Protein AF-A0A5J4KZ07-F1 (afdb_monomer)

Organism: NCBI:txid2607529

Solvent-accessible surface area (backbone atoms only — not comparable to full-atom values): 6024 Å² total; per-residue (Å²): 133,85,76,78,89,78,86,87,60,100,78,74,44,72,71,56,52,58,59,46,48,63,57,51,53,62,72,69,49,79,93,40,93,93,61,71,63,72,50,71,52,76,44,84,42,74,40,72,42,68,75,58,86,64,47,77,64,49,98,97,42,77,62,45,70,72,88,57,66,42,81,78,52,73,44,78,44,40,41,35,28,29,87,91,84,45,84,48,70,77,95

Mean predicted aligned error: 9.89 Å

Radius of gyration: 21.46 Å; Cα contacts (8 Å, |Δi|>4): 101; chains: 1; bounding box: 46×33×50 Å

Foldseek 3Di:
DDDQDDDDDPDDDPVNVVVVVVVSVVVPDDDDPVDFDKDKDKDKDWDKDQPDDWDPDDDVRHTDGDPDIDTPDIDMKIFMFGPPPGGDDID

Nearest PDB structures (foldseek):
  3ejv-assembly1_A  TM=3.615E-01  e=2.347E+00  Novosphingobium aromaticivorans DSM 12444

Secondary structure (DSSP, 8-state):
-PPP-----TT--HHHHHHHHHHHHHHHSPP-TTS---EEEEEEEEEEEESSPPBPPBTTB--B--S-EEEEEEEEEEEEEETTTEE----

Sequence (91 aa):
MAKEPVLYSPEANADFVYHMEDVLEVYQRPYDPKRPKICMDEGSKQVLAHTREPIPMEAGEPERIDYEYERKGVCSVFVAMEPETGPVRCV

pLDDT: mean 81.97, std 15.13, range [31.09, 94.19]

Structure (mmCIF, N/CA/C/O backbone):
data_AF-A0A5J4KZ07-F1
#
_entry.id   AF-A0A5J4KZ07-F1
#
loop_
_atom_site.group_PDB
_atom_site.id
_atom_site.type_symbol
_atom_site.label_atom_id
_atom_site.label_alt_id
_atom_site.label_comp_id
_atom_site.label_asym_id
_atom_site.label_entity_id
_atom_site.label_seq_id
_atom_site.pdbx_PDB_ins_code
_atom_site.Cartn_x
_atom_site.Cartn_y
_atom_site.Cartn_z
_atom_site.occupancy
_atom_site.B_iso_or_equiv
_atom_site.auth_seq_id
_atom_site.auth_comp_id
_atom_site.auth_asym_id
_atom_site.auth_atom_id
_atom_site.pdbx_PDB_model_num
ATOM 1 N N . MET A 1 1 ? 6.643 19.937 -11.460 1.00 31.09 1 MET A N 1
ATOM 2 C CA . MET A 1 1 ? 7.979 19.525 -10.984 1.00 31.09 1 MET A CA 1
ATOM 3 C C . MET A 1 1 ? 7.906 18.032 -10.728 1.00 31.09 1 MET A C 1
ATOM 5 O O . MET A 1 1 ? 7.311 17.635 -9.735 1.00 31.09 1 MET A O 1
ATOM 9 N N . ALA A 1 2 ? 8.360 17.217 -11.681 1.00 32.88 2 ALA A N 1
ATOM 10 C CA . ALA A 1 2 ? 8.426 15.773 -11.488 1.00 32.88 2 ALA A CA 1
ATOM 11 C C . ALA A 1 2 ? 9.503 15.504 -10.431 1.00 32.88 2 ALA A C 1
ATOM 13 O O . ALA A 1 2 ? 10.636 15.948 -10.594 1.00 32.88 2 ALA A O 1
ATOM 14 N N . LYS A 1 3 ? 9.133 14.869 -9.315 1.00 38.62 3 LYS A N 1
ATOM 15 C CA . LYS A 1 3 ? 10.129 14.307 -8.401 1.00 38.62 3 LYS A CA 1
ATOM 16 C C . LYS A 1 3 ? 10.825 13.187 -9.163 1.00 38.62 3 LYS A C 1
ATOM 18 O O . LYS A 1 3 ? 10.150 12.268 -9.620 1.00 38.62 3 LYS A O 1
ATOM 23 N N . GLU A 1 4 ? 12.138 13.283 -9.311 1.00 47.00 4 GLU A N 1
ATOM 24 C CA . GLU A 1 4 ? 12.944 12.155 -9.767 1.00 47.00 4 GLU A CA 1
ATOM 25 C C . GLU A 1 4 ? 12.723 10.995 -8.779 1.00 47.00 4 GLU A C 1
ATOM 27 O O . GLU A 1 4 ? 12.743 11.232 -7.563 1.00 47.00 4 GLU A O 1
ATOM 32 N N . PRO A 1 5 ? 12.420 9.769 -9.241 1.00 52.44 5 PRO A N 1
ATOM 33 C CA . PRO A 1 5 ? 12.194 8.655 -8.334 1.00 52.44 5 PRO A CA 1
ATOM 34 C C . PRO A 1 5 ? 13.545 8.238 -7.750 1.00 52.44 5 PRO A C 1
ATOM 36 O O . PRO A 1 5 ? 14.351 7.605 -8.422 1.00 52.44 5 PRO A O 1
ATOM 39 N N . VAL A 1 6 ? 13.813 8.616 -6.501 1.00 56.34 6 VAL A N 1
ATOM 40 C CA . VAL A 1 6 ? 15.035 8.210 -5.797 1.00 56.34 6 VAL A CA 1
ATOM 41 C C . VAL A 1 6 ? 14.691 7.039 -4.880 1.00 56.34 6 VAL A C 1
ATOM 43 O O . VAL A 1 6 ? 13.985 7.216 -3.886 1.00 56.34 6 VAL A O 1
ATOM 46 N N . LEU A 1 7 ? 15.172 5.840 -5.217 1.00 55.03 7 LEU A N 1
ATOM 47 C CA . LEU A 1 7 ? 15.069 4.660 -4.358 1.00 55.03 7 LEU A CA 1
ATOM 48 C C . LEU A 1 7 ? 16.315 4.592 -3.462 1.00 55.03 7 LEU A C 1
ATOM 50 O O . LEU A 1 7 ? 17.412 4.294 -3.927 1.00 55.03 7 LEU A O 1
ATOM 54 N N . TYR A 1 8 ? 16.163 4.906 -2.176 1.00 55.38 8 TYR A N 1
ATOM 55 C CA . TYR A 1 8 ? 17.267 4.876 -1.214 1.00 55.38 8 TYR A CA 1
ATOM 56 C C . TYR A 1 8 ? 17.388 3.481 -0.586 1.00 55.38 8 TYR A C 1
ATOM 58 O O . TYR A 1 8 ? 16.543 3.090 0.218 1.00 55.38 8 TYR A O 1
ATOM 66 N N . SER A 1 9 ? 18.444 2.744 -0.943 1.00 58.00 9 SER A N 1
ATOM 67 C CA . SER A 1 9 ? 18.878 1.541 -0.225 1.00 58.00 9 SER A CA 1
ATOM 68 C C . SER A 1 9 ? 20.123 1.870 0.611 1.00 58.00 9 SER A C 1
ATOM 70 O O . SER A 1 9 ? 21.068 2.442 0.059 1.00 58.00 9 SER A O 1
ATOM 72 N N . PRO A 1 10 ? 20.176 1.507 1.908 1.00 61.06 10 PRO A N 1
ATOM 73 C CA . PRO A 1 10 ? 21.359 1.709 2.753 1.00 61.06 10 PRO A CA 1
ATOM 74 C C . PRO A 1 10 ? 22.620 0.985 2.249 1.00 61.06 10 PRO A C 1
ATOM 76 O O . PRO A 1 10 ? 23.727 1.360 2.621 1.00 61.06 10 PRO A O 1
ATOM 79 N N . GLU A 1 11 ? 22.457 -0.030 1.394 1.00 66.69 11 GLU A N 1
ATOM 80 C CA . GLU A 1 11 ? 23.521 -0.896 0.865 1.00 66.69 11 GLU A CA 1
ATOM 81 C C . GLU A 1 11 ? 23.507 -0.932 -0.674 1.00 66.69 11 GLU A C 1
ATOM 83 O O . GLU A 1 11 ? 23.644 -1.988 -1.289 1.00 66.69 11 GLU A O 1
ATOM 88 N N . ALA A 1 12 ? 23.276 0.208 -1.330 1.00 69.19 12 ALA A N 1
ATOM 89 C CA . ALA A 1 12 ? 23.247 0.265 -2.791 1.00 69.19 12 ALA A CA 1
ATOM 90 C C . ALA A 1 12 ? 24.612 -0.137 -3.393 1.00 69.19 12 ALA A C 1
ATOM 92 O O . ALA A 1 12 ? 25.570 0.638 -3.377 1.00 69.19 12 ALA A O 1
ATOM 93 N N . ASN A 1 13 ? 24.699 -1.358 -3.925 1.00 79.44 13 ASN A N 1
ATOM 94 C CA . ASN A 1 13 ? 25.823 -1.830 -4.731 1.00 79.44 13 ASN A CA 1
ATOM 95 C C . ASN A 1 13 ? 25.559 -1.565 -6.229 1.00 79.44 13 ASN A C 1
ATOM 97 O O . ASN A 1 13 ? 24.442 -1.235 -6.629 1.00 79.44 13 ASN A O 1
ATOM 101 N N . ALA A 1 14 ? 26.596 -1.672 -7.065 1.00 83.44 14 ALA A N 1
ATOM 102 C CA . ALA A 1 14 ? 26.481 -1.373 -8.497 1.00 83.44 14 ALA A CA 1
ATOM 103 C C . ALA A 1 14 ? 25.453 -2.270 -9.213 1.00 83.44 14 ALA A C 1
ATOM 105 O O . ALA A 1 14 ? 24.730 -1.785 -10.079 1.00 83.44 14 ALA A O 1
ATOM 106 N N . ASP A 1 15 ? 25.339 -3.536 -8.804 1.00 84.94 15 ASP A N 1
ATOM 107 C CA . ASP A 1 15 ? 24.374 -4.488 -9.367 1.00 84.94 15 ASP A CA 1
ATOM 108 C C . ASP A 1 15 ? 22.924 -4.087 -9.050 1.00 84.94 15 ASP A C 1
ATOM 110 O O . ASP A 1 15 ? 22.049 -4.157 -9.911 1.00 84.94 15 ASP A O 1
ATOM 114 N N . PHE A 1 16 ? 22.665 -3.599 -7.834 1.00 84.19 16 PHE A N 1
ATOM 115 C CA . PHE A 1 16 ? 21.363 -3.067 -7.439 1.00 84.19 16 PHE A CA 1
ATOM 116 C C . PHE A 1 16 ? 21.000 -1.833 -8.262 1.00 84.19 16 PHE A C 1
ATOM 118 O O . PHE A 1 16 ? 19.889 -1.751 -8.779 1.00 84.19 16 PHE A O 1
ATOM 125 N N . VAL A 1 17 ? 21.935 -0.889 -8.420 1.00 84.44 17 VAL A N 1
ATOM 126 C CA . VAL A 1 17 ? 21.704 0.318 -9.229 1.00 84.44 17 VAL A CA 1
ATOM 127 C C . VAL A 1 17 ? 21.416 -0.057 -10.681 1.00 84.44 17 VAL A C 1
ATOM 129 O O . VAL A 1 17 ? 20.439 0.430 -11.238 1.00 84.44 17 VAL A O 1
ATOM 132 N N . TYR A 1 18 ? 22.196 -0.974 -11.263 1.00 86.56 18 TYR A N 1
ATOM 133 C CA . TYR A 1 18 ? 21.991 -1.452 -12.631 1.00 86.56 18 TYR A CA 1
ATOM 134 C C . TYR A 1 18 ? 20.572 -1.995 -12.851 1.00 86.56 18 TYR A C 1
ATOM 136 O O . TYR A 1 18 ? 19.898 -1.583 -13.789 1.00 86.56 18 TYR A O 1
ATOM 144 N N . HIS A 1 19 ? 20.078 -2.850 -11.952 1.00 86.62 19 HIS A N 1
ATOM 145 C CA . HIS A 1 19 ? 18.715 -3.381 -12.055 1.00 86.62 19 HIS A CA 1
ATOM 146 C C . HIS A 1 19 ? 17.623 -2.349 -11.742 1.00 86.62 19 HIS A C 1
ATOM 148 O O . HIS A 1 19 ? 16.504 -2.463 -12.243 1.00 86.62 19 HIS A O 1
ATOM 154 N N . MET A 1 20 ? 17.915 -1.331 -10.931 1.00 86.81 20 MET A N 1
ATOM 155 C CA . MET A 1 20 ? 16.963 -0.255 -10.661 1.00 86.81 20 MET A CA 1
ATOM 156 C C . MET A 1 20 ? 16.763 0.682 -11.855 1.00 86.81 20 MET A C 1
ATOM 158 O O . MET A 1 20 ? 15.659 1.207 -12.014 1.00 86.81 20 MET A O 1
ATOM 162 N N . GLU A 1 21 ? 17.766 0.850 -12.719 1.00 87.88 21 GLU A N 1
ATOM 163 C CA . GLU A 1 21 ? 17.616 1.613 -13.965 1.00 87.88 21 GLU A CA 1
ATOM 164 C C . GLU A 1 21 ? 16.549 0.997 -14.886 1.00 87.88 21 GLU A C 1
ATOM 166 O O . GLU A 1 21 ? 15.719 1.731 -15.424 1.00 87.88 21 GLU A O 1
ATOM 171 N N . ASP A 1 22 ? 16.471 -0.338 -14.980 1.00 90.38 22 ASP A N 1
ATOM 172 C CA . ASP A 1 22 ? 15.423 -1.028 -15.754 1.00 90.38 22 ASP A CA 1
ATOM 173 C C . ASP A 1 22 ? 14.013 -0.664 -15.248 1.00 90.38 22 ASP A C 1
ATOM 175 O O . ASP A 1 22 ? 13.073 -0.478 -16.027 1.00 90.38 22 ASP A O 1
ATOM 179 N N . VAL A 1 23 ? 13.850 -0.532 -13.926 1.00 87.62 23 VAL A N 1
ATOM 180 C CA . VAL A 1 23 ? 12.578 -0.137 -13.302 1.00 87.62 23 VAL A CA 1
ATOM 181 C C . VAL A 1 23 ? 12.267 1.331 -13.596 1.00 87.62 23 VAL A C 1
ATOM 183 O O . VAL A 1 23 ? 11.138 1.660 -13.966 1.00 87.62 23 VAL A O 1
ATOM 186 N N . LEU A 1 24 ? 13.255 2.219 -13.461 1.00 87.94 24 LEU A N 1
ATOM 187 C CA . LEU A 1 24 ? 13.101 3.649 -13.741 1.00 87.94 24 LEU A CA 1
ATOM 188 C C . LEU A 1 24 ? 12.754 3.909 -15.210 1.00 87.94 24 LEU A C 1
ATOM 190 O O . LEU A 1 24 ? 11.920 4.776 -15.487 1.00 87.94 24 LEU A O 1
ATOM 194 N N . GLU A 1 25 ? 13.312 3.133 -16.142 1.00 90.31 25 GLU A N 1
ATOM 195 C CA . GLU A 1 25 ? 12.979 3.214 -17.565 1.00 90.31 25 GLU A CA 1
ATOM 196 C C . GLU A 1 25 ? 11.474 3.005 -17.800 1.00 90.31 25 GLU A C 1
ATOM 198 O O . GLU A 1 25 ? 10.852 3.740 -18.568 1.00 90.31 25 GLU A O 1
ATOM 203 N N . VAL A 1 26 ? 10.844 2.057 -17.093 1.00 87.81 26 VAL A N 1
ATOM 204 C CA . VAL A 1 26 ? 9.397 1.798 -17.201 1.00 87.81 26 VAL A CA 1
ATOM 205 C C . VAL A 1 26 ? 8.573 3.015 -16.781 1.00 87.81 26 VAL A C 1
ATOM 207 O O . VAL A 1 26 ? 7.594 3.347 -17.453 1.00 87.81 26 VAL A O 1
ATOM 210 N N . TYR A 1 27 ? 8.970 3.703 -15.709 1.00 85.12 27 TYR A N 1
ATOM 211 C CA . TYR A 1 27 ? 8.271 4.900 -15.231 1.00 85.12 27 TYR A CA 1
ATOM 212 C C . TYR A 1 27 ? 8.453 6.109 -16.155 1.00 85.12 27 TYR A C 1
ATOM 214 O O . TYR A 1 27 ? 7.556 6.947 -16.231 1.00 85.12 27 TYR A O 1
ATOM 222 N N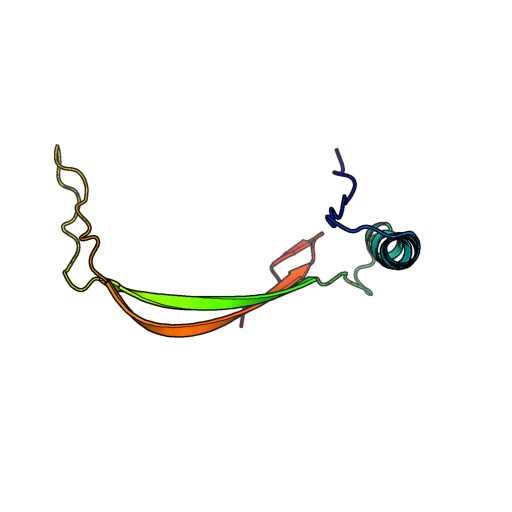 . GLN A 1 28 ? 9.566 6.186 -16.888 1.00 88.50 28 GLN A N 1
ATOM 223 C CA . GLN A 1 28 ? 9.833 7.267 -17.845 1.00 88.50 28 GLN A CA 1
ATOM 224 C C . GLN A 1 28 ? 9.074 7.118 -19.173 1.00 88.50 28 GLN A C 1
ATOM 226 O O . GLN A 1 28 ? 9.001 8.072 -19.952 1.00 88.50 28 GLN A O 1
ATOM 231 N N . ARG A 1 29 ? 8.495 5.944 -19.459 1.00 89.12 29 ARG A N 1
ATOM 232 C CA . ARG A 1 29 ? 7.737 5.717 -20.699 1.00 89.12 29 ARG A CA 1
ATOM 233 C C . ARG A 1 29 ? 6.514 6.639 -20.779 1.00 89.12 29 ARG A C 1
ATOM 235 O O . ARG A 1 29 ? 5.815 6.810 -19.773 1.00 89.12 29 ARG A O 1
ATOM 242 N N . PRO A 1 30 ? 6.206 7.178 -21.976 1.00 89.62 30 PRO A N 1
ATOM 243 C CA . PRO A 1 30 ? 5.011 7.982 -22.177 1.00 89.62 30 PRO A CA 1
ATOM 244 C C . PRO A 1 30 ? 3.764 7.164 -21.846 1.00 89.62 30 PRO A C 1
ATOM 246 O O . PRO A 1 30 ? 3.723 5.950 -22.059 1.00 89.62 30 PRO A O 1
ATOM 249 N N . TYR A 1 31 ? 2.749 7.840 -21.320 1.00 87.31 31 TYR A N 1
ATOM 250 C CA . TYR A 1 31 ? 1.479 7.205 -21.006 1.00 87.31 31 TYR A CA 1
ATOM 251 C C . TYR A 1 31 ? 0.818 6.629 -22.267 1.00 87.31 31 TYR A C 1
ATOM 253 O O . TYR A 1 31 ? 0.650 7.331 -23.266 1.00 87.31 31 TYR A O 1
ATOM 261 N N . ASP A 1 32 ? 0.419 5.359 -22.202 1.00 89.06 32 ASP A N 1
ATOM 262 C CA . ASP A 1 32 ? -0.370 4.672 -23.224 1.00 89.06 32 ASP A CA 1
ATOM 263 C C . ASP A 1 32 ? -1.595 4.029 -22.550 1.00 89.06 32 ASP A C 1
ATOM 265 O O . ASP A 1 32 ? -1.432 3.068 -21.796 1.00 89.06 32 ASP A O 1
ATOM 269 N N . PRO A 1 33 ? -2.828 4.486 -22.843 1.00 86.50 33 PRO A N 1
ATOM 270 C CA . PRO A 1 33 ? -4.049 3.903 -22.284 1.00 86.50 33 PRO A CA 1
ATOM 271 C C . PRO A 1 33 ? -4.237 2.407 -22.581 1.00 86.50 33 PRO A C 1
ATOM 273 O O . PRO A 1 33 ? -5.005 1.734 -21.899 1.00 86.50 33 PRO A O 1
ATOM 276 N N . LYS A 1 34 ? -3.574 1.863 -23.612 1.00 90.38 34 LYS A N 1
ATOM 277 C CA . LYS A 1 34 ? -3.603 0.422 -23.918 1.00 90.38 34 LYS A CA 1
ATOM 278 C C . LYS A 1 34 ? -2.601 -0.378 -23.086 1.00 90.38 34 LYS A C 1
A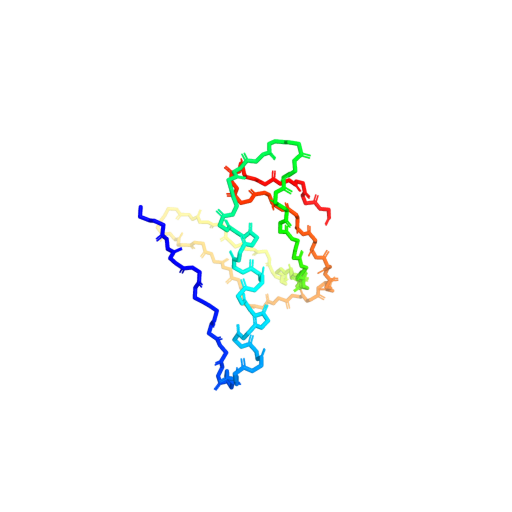TOM 280 O O . LYS A 1 34 ? -2.654 -1.608 -23.097 1.00 90.38 34 LYS A O 1
ATOM 285 N N . ARG A 1 35 ? -1.675 0.298 -22.402 1.00 87.38 35 ARG A N 1
ATOM 286 C CA . ARG A 1 35 ? -0.603 -0.280 -21.583 1.00 87.38 35 ARG A CA 1
ATOM 287 C C . ARG A 1 35 ? -0.450 0.529 -20.284 1.00 87.38 35 ARG A C 1
ATOM 289 O O . ARG A 1 35 ? 0.589 1.164 -20.089 1.00 87.38 35 ARG A O 1
ATOM 296 N N . PRO A 1 36 ? -1.473 0.516 -19.409 1.00 86.81 36 PRO A N 1
ATOM 297 C CA . PRO A 1 36 ? -1.444 1.272 -18.164 1.00 86.81 36 PRO A CA 1
ATOM 298 C C . PRO A 1 36 ? -0.338 0.763 -17.238 1.00 86.81 36 PRO A C 1
ATOM 300 O O . PRO A 1 36 ? -0.060 -0.440 -17.166 1.00 86.81 36 PRO A O 1
ATOM 303 N N . LYS A 1 37 ? 0.287 1.687 -16.508 1.00 88.00 37 LYS A N 1
ATOM 304 C CA . LYS A 1 37 ? 1.255 1.360 -15.456 1.00 88.00 37 LYS A CA 1
ATOM 305 C C . LYS A 1 37 ? 0.465 1.147 -14.168 1.00 88.00 37 LYS A C 1
ATOM 307 O O . LYS A 1 37 ? -0.138 2.090 -13.674 1.00 88.00 37 LYS A O 1
ATOM 312 N N . ILE A 1 38 ? 0.453 -0.073 -13.638 1.00 86.88 38 ILE A N 1
ATOM 313 C CA . ILE A 1 38 ? -0.253 -0.399 -12.393 1.00 86.88 38 ILE A CA 1
ATOM 314 C C . ILE A 1 38 ? 0.767 -0.706 -11.303 1.00 86.88 38 ILE A C 1
ATOM 316 O O . ILE A 1 38 ? 1.583 -1.614 -11.449 1.00 86.88 38 ILE A O 1
ATOM 320 N N . CYS A 1 39 ? 0.687 0.034 -10.204 1.00 86.62 39 CYS A N 1
ATOM 321 C CA . CYS A 1 39 ? 1.366 -0.294 -8.961 1.00 86.62 39 CYS A CA 1
ATOM 322 C C . CYS A 1 39 ? 0.426 -1.145 -8.108 1.00 86.62 39 CYS A C 1
ATOM 324 O O . CYS A 1 39 ? -0.742 -0.789 -7.939 1.00 86.62 39 CYS A O 1
ATOM 326 N N . MET A 1 40 ? 0.933 -2.249 -7.567 1.00 88.75 40 MET A N 1
ATOM 327 C CA . MET A 1 40 ? 0.222 -3.069 -6.590 1.00 88.75 40 MET A CA 1
ATOM 328 C C . MET A 1 40 ? 1.010 -3.101 -5.292 1.00 88.75 40 MET A C 1
ATOM 330 O O . MET A 1 40 ? 2.235 -3.197 -5.325 1.00 88.75 40 MET A O 1
ATOM 334 N N . ASP A 1 41 ? 0.301 -3.033 -4.176 1.00 89.19 41 ASP A N 1
ATOM 335 C CA . ASP A 1 41 ? 0.886 -3.151 -2.848 1.00 89.19 41 ASP A CA 1
ATOM 336 C C . ASP A 1 41 ? -0.043 -3.94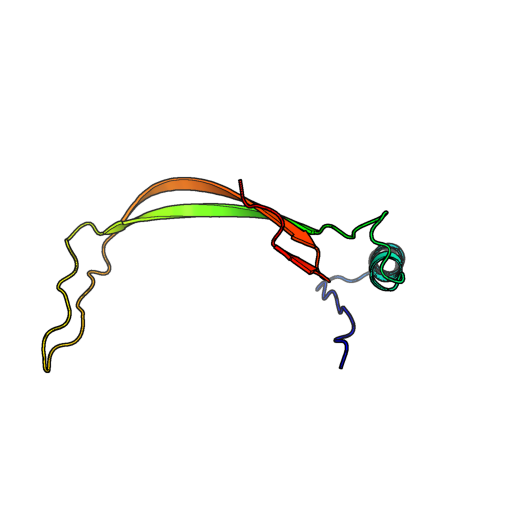3 -1.925 1.00 89.19 41 ASP A C 1
ATOM 338 O O . ASP A 1 41 ? -1.266 -3.980 -2.120 1.00 89.19 41 ASP A O 1
ATOM 342 N N . GLU A 1 42 ? 0.549 -4.578 -0.919 1.00 91.25 42 GLU A N 1
ATOM 343 C CA . GLU A 1 42 ? -0.164 -5.309 0.119 1.00 91.25 42 GLU A CA 1
ATOM 344 C C . GLU A 1 42 ? 0.270 -4.845 1.510 1.00 91.25 42 GLU A C 1
ATOM 346 O O . GLU A 1 42 ? 1.440 -4.585 1.782 1.00 91.25 42 GLU A O 1
ATOM 351 N N . GLY A 1 43 ? -0.692 -4.753 2.423 1.00 89.38 43 GLY A N 1
ATOM 352 C CA . GLY A 1 43 ? -0.434 -4.331 3.792 1.00 89.38 43 GLY A CA 1
ATOM 353 C C . GLY A 1 43 ? -1.204 -5.164 4.799 1.00 89.38 43 GLY A C 1
ATOM 354 O O . GLY A 1 43 ? -2.412 -5.357 4.674 1.00 89.38 43 GLY A O 1
ATOM 355 N N . SER A 1 44 ? -0.529 -5.612 5.857 1.00 91.94 44 SER A N 1
ATOM 356 C CA . SER A 1 44 ? -1.205 -6.201 7.012 1.00 91.94 44 SER A CA 1
ATOM 357 C C . SER A 1 44 ? -1.720 -5.091 7.930 1.00 91.94 44 SER A C 1
ATOM 359 O O . SER A 1 44 ? -0.929 -4.340 8.511 1.00 91.94 44 SER A O 1
ATOM 361 N N . LYS A 1 45 ? -3.037 -4.992 8.110 1.00 91.75 45 LYS A N 1
ATOM 362 C CA . LYS A 1 45 ? -3.663 -4.031 9.018 1.00 91.75 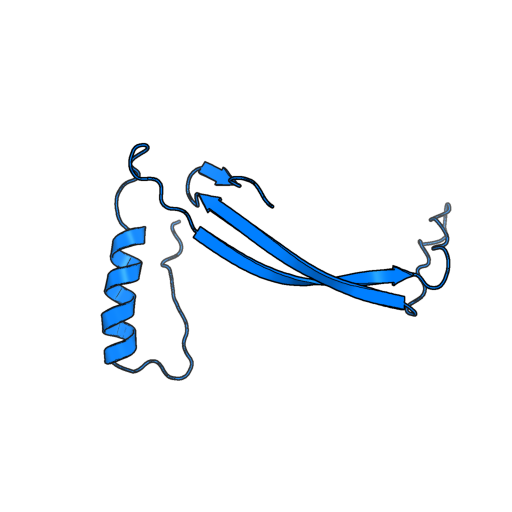45 LYS A CA 1
ATOM 363 C C . LYS A 1 45 ? -4.258 -4.752 10.220 1.00 91.75 45 LYS A C 1
ATOM 365 O O . LYS A 1 45 ? -5.087 -5.645 10.089 1.00 91.75 45 LYS A O 1
ATOM 370 N N . GLN A 1 46 ? -3.848 -4.345 11.418 1.00 94.00 46 GLN A N 1
ATOM 371 C CA . GLN A 1 46 ? -4.477 -4.827 12.646 1.00 94.00 46 GLN A CA 1
ATOM 372 C C . GLN A 1 46 ? -5.871 -4.216 12.781 1.00 94.00 46 GLN A C 1
ATOM 374 O O . GLN A 1 46 ? -6.031 -2.997 12.671 1.00 94.00 46 GLN A O 1
ATOM 379 N N . VAL A 1 47 ? -6.862 -5.066 13.039 1.00 92.75 47 VAL A N 1
ATOM 380 C CA . VAL A 1 47 ? -8.229 -4.638 13.328 1.00 92.75 47 VAL A CA 1
ATOM 381 C C . VAL A 1 47 ? -8.315 -4.400 14.829 1.00 92.75 47 VAL A C 1
ATOM 383 O O . VAL A 1 47 ? -8.210 -5.338 15.620 1.00 92.75 47 VAL A O 1
ATOM 386 N N . LEU A 1 48 ? -8.453 -3.136 15.219 1.00 93.50 48 LEU A N 1
ATOM 387 C CA . LEU A 1 48 ? -8.516 -2.715 16.616 1.00 93.50 48 LEU A CA 1
ATOM 388 C C . LEU A 1 48 ? -9.929 -2.236 16.942 1.00 93.50 48 LEU A C 1
ATOM 390 O O . LEU A 1 48 ? -10.576 -1.600 16.110 1.00 93.50 48 LEU A O 1
ATOM 394 N N . ALA A 1 49 ? -10.394 -2.530 18.150 1.00 91.81 49 ALA A N 1
ATOM 395 C CA . ALA A 1 49 ? -11.625 -1.978 18.698 1.00 91.81 49 ALA A CA 1
ATOM 396 C C . ALA A 1 49 ? -11.343 -1.294 20.032 1.00 91.81 49 ALA A C 1
ATOM 398 O O . ALA A 1 49 ? -10.447 -1.709 20.764 1.00 91.81 49 ALA A O 1
ATOM 399 N N . HIS A 1 50 ? -12.121 -0.270 20.362 1.00 91.81 50 HIS A N 1
ATOM 400 C CA . HIS A 1 50 ? -12.068 0.316 21.694 1.00 91.81 50 HIS A CA 1
ATOM 401 C C . HIS A 1 50 ? -12.654 -0.669 22.708 1.00 91.81 50 HIS A C 1
ATOM 403 O O . HIS A 1 50 ? -13.705 -1.262 22.456 1.00 91.81 50 HIS A O 1
ATOM 409 N N . THR A 1 51 ? -11.991 -0.843 23.853 1.00 90.62 51 THR A N 1
ATOM 410 C CA . THR A 1 51 ? -12.558 -1.614 24.974 1.00 90.62 51 THR A CA 1
ATOM 411 C C . THR A 1 51 ? -13.692 -0.863 25.669 1.00 90.62 51 THR A C 1
ATOM 413 O O . THR A 1 51 ? -14.541 -1.486 26.303 1.00 90.62 51 THR A O 1
ATOM 416 N N . ARG A 1 52 ? -13.728 0.469 25.540 1.00 91.12 52 ARG A N 1
ATOM 417 C CA . ARG A 1 52 ? -14.772 1.349 26.078 1.00 91.12 52 ARG A CA 1
ATOM 418 C C . ARG A 1 52 ? -15.320 2.261 24.992 1.00 91.12 52 ARG A C 1
ATOM 420 O O . ARG A 1 52 ? -14.580 2.668 24.101 1.00 91.12 52 ARG 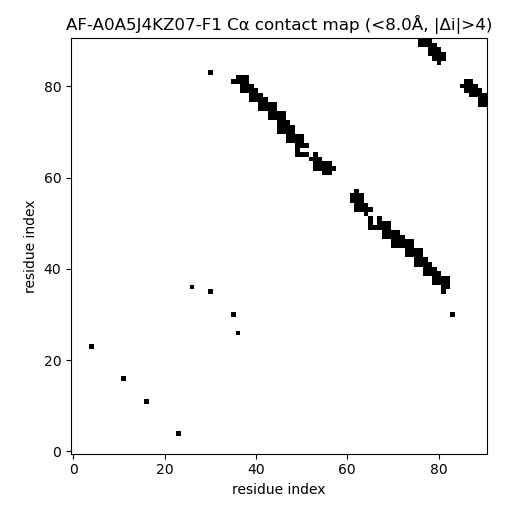A O 1
ATOM 427 N N . GLU A 1 53 ? -16.602 2.596 25.077 1.00 89.25 53 GLU A N 1
ATOM 428 C CA . GLU A 1 53 ? -17.214 3.535 24.136 1.00 89.25 53 GLU A CA 1
ATOM 429 C C . GLU A 1 53 ? -16.575 4.929 24.270 1.00 89.25 53 GLU A C 1
ATOM 431 O O . GLU A 1 53 ? -16.489 5.451 25.388 1.00 89.25 53 GLU A O 1
ATOM 436 N N . PRO A 1 54 ? -16.105 5.532 23.159 1.00 90.00 54 PRO A N 1
ATOM 437 C CA . PRO A 1 54 ? -15.637 6.911 23.155 1.00 90.00 54 PRO A CA 1
ATOM 438 C C . PRO A 1 54 ? -16.716 7.876 23.642 1.00 90.00 54 PRO A C 1
ATOM 440 O O . PRO A 1 54 ? -17.886 7.752 23.277 1.00 90.00 54 PRO A O 1
ATOM 443 N N . ILE A 1 55 ? -16.310 8.865 24.436 1.00 90.56 55 ILE A N 1
ATOM 444 C CA . ILE A 1 55 ? -17.212 9.929 24.879 1.00 90.56 55 ILE A CA 1
ATOM 445 C C . ILE A 1 55 ? -17.184 11.028 23.810 1.00 90.56 55 ILE A C 1
ATOM 447 O O . ILE A 1 55 ? -16.103 11.574 23.545 1.00 90.56 55 ILE A O 1
ATOM 451 N N . PRO A 1 56 ? -18.333 11.348 23.185 1.00 87.94 56 PRO A N 1
ATOM 452 C CA . PRO A 1 56 ? -18.396 12.349 22.132 1.00 87.94 56 PRO A CA 1
ATOM 453 C C . PRO A 1 56 ? -18.044 13.739 22.663 1.00 87.94 56 PRO A C 1
ATOM 455 O O . PRO A 1 56 ? -18.161 14.031 23.851 1.00 87.94 56 PRO A O 1
ATOM 458 N N . MET A 1 57 ? -17.618 14.605 21.749 1.00 92.62 57 MET A N 1
ATOM 459 C CA . MET A 1 57 ? -17.299 15.994 22.062 1.00 92.62 57 MET A CA 1
ATOM 460 C C . MET A 1 57 ? -18.552 16.771 22.491 1.00 92.62 57 MET A C 1
ATOM 462 O O . MET A 1 57 ? -19.590 16.692 21.830 1.00 92.62 57 MET A O 1
ATOM 466 N N . GLU A 1 58 ? -18.420 17.589 23.536 1.00 90.00 58 GLU A N 1
ATOM 467 C CA . GLU A 1 58 ? -19.434 18.556 23.967 1.00 90.00 58 GLU A CA 1
ATOM 468 C C . GLU A 1 58 ? -18.866 19.985 23.935 1.00 90.00 58 GLU A C 1
ATOM 470 O O . GLU A 1 58 ? -17.660 20.207 23.819 1.00 90.00 58 GLU A O 1
ATOM 475 N N . ALA A 1 59 ? -19.730 21.000 24.002 1.00 89.12 59 ALA A N 1
ATOM 476 C CA . ALA A 1 59 ? -19.286 22.391 23.962 1.00 89.12 59 ALA A CA 1
ATOM 477 C C . ALA A 1 59 ? -18.376 22.714 25.165 1.00 89.12 59 ALA A C 1
ATOM 479 O O . ALA A 1 59 ? -18.840 22.813 26.296 1.00 89.12 59 ALA A O 1
ATOM 480 N N . GLY A 1 60 ? -17.081 22.911 24.904 1.00 89.81 60 GLY A N 1
ATOM 481 C CA . GLY A 1 60 ? -16.071 23.167 25.938 1.00 89.81 60 GLY A CA 1
ATOM 482 C C . GLY A 1 60 ? -15.346 21.918 26.447 1.00 89.81 60 GLY A C 1
ATOM 483 O O . GLY A 1 60 ? -14.394 22.059 27.212 1.00 89.81 60 GLY A O 1
ATOM 484 N N . GLU A 1 61 ? -15.721 20.723 25.983 1.00 87.12 61 GLU A N 1
ATOM 485 C CA . GLU A 1 61 ? -15.057 19.468 26.332 1.00 87.12 61 GLU A CA 1
ATOM 486 C C . GLU A 1 61 ? -14.580 18.719 25.080 1.00 87.12 61 GLU A C 1
ATOM 488 O O . GLU A 1 61 ? -15.391 18.415 24.206 1.00 87.12 61 GLU A O 1
ATOM 493 N N . PRO A 1 62 ? -13.281 18.387 24.966 1.00 87.44 62 PRO A N 1
A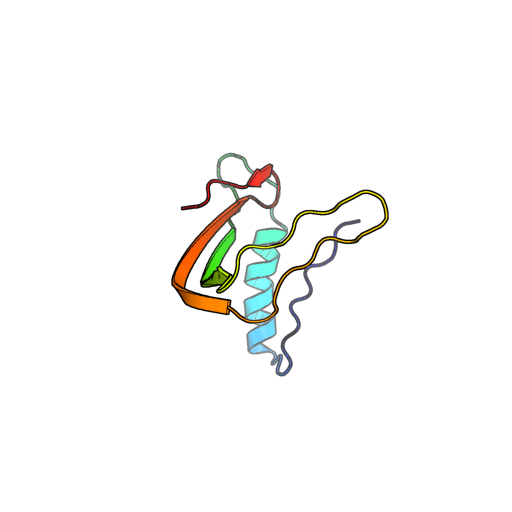TOM 494 C CA . PRO A 1 62 ? -12.781 17.619 23.834 1.00 87.44 62 PRO A CA 1
ATOM 495 C C . PRO A 1 62 ? -13.293 16.174 23.870 1.00 87.44 62 PRO A C 1
ATOM 497 O O . PRO A 1 62 ? -13.577 15.625 24.935 1.00 87.44 62 PRO A O 1
ATOM 500 N N . GLU A 1 63 ? -13.338 15.546 22.696 1.00 91.19 63 GLU A N 1
ATOM 501 C CA . GLU A 1 63 ? -13.592 14.110 22.552 1.00 91.19 63 GLU A CA 1
ATOM 502 C C . GLU A 1 63 ? -12.614 13.295 23.413 1.00 91.19 63 GLU A C 1
ATOM 504 O O . GLU A 1 63 ? -11.411 13.578 23.445 1.00 91.19 63 GLU A O 1
ATOM 509 N N . ARG A 1 64 ? -13.128 12.276 24.114 1.00 90.75 64 ARG A N 1
ATOM 510 C CA . ARG A 1 64 ? -12.313 11.411 24.979 1.00 90.75 64 ARG A CA 1
ATOM 511 C C . ARG A 1 64 ? -12.347 9.981 24.465 1.00 90.75 64 ARG A C 1
ATOM 513 O O . ARG A 1 64 ? -13.387 9.326 24.480 1.00 90.75 64 ARG A O 1
ATOM 520 N N . ILE A 1 65 ? -11.179 9.495 24.066 1.00 89.19 65 ILE A N 1
ATOM 521 C CA . ILE A 1 65 ? -10.962 8.127 23.600 1.00 89.19 65 ILE A CA 1
ATOM 522 C C . ILE A 1 65 ? -10.009 7.456 24.589 1.00 89.19 65 ILE A C 1
ATOM 524 O O . ILE A 1 65 ? -8.950 8.006 24.897 1.00 89.19 65 ILE A O 1
ATOM 528 N N . ASP A 1 66 ? -10.395 6.290 25.106 1.00 89.88 66 ASP A N 1
ATOM 529 C CA . ASP A 1 66 ? -9.516 5.488 25.959 1.00 89.88 66 ASP A CA 1
ATOM 530 C C . ASP A 1 66 ? -8.372 4.888 25.122 1.00 89.88 66 ASP A C 1
ATOM 532 O O . ASP A 1 66 ? -8.556 4.513 23.961 1.00 89.88 66 ASP A O 1
ATOM 536 N N . TYR A 1 67 ? -7.181 4.804 25.710 1.00 89.06 67 TYR A N 1
ATOM 537 C CA . TYR A 1 67 ? -5.996 4.247 25.053 1.00 89.06 67 TYR A CA 1
ATOM 538 C C . TYR A 1 67 ? -6.026 2.718 25.001 1.00 89.06 67 TYR A C 1
ATOM 540 O O . TYR A 1 67 ? -5.301 2.115 24.206 1.00 89.06 67 TYR A O 1
ATOM 548 N N . GLU A 1 68 ? -6.823 2.084 25.862 1.00 93.25 68 GLU A N 1
ATOM 549 C CA . GLU A 1 68 ? -6.996 0.637 25.862 1.00 93.25 68 GLU A CA 1
ATOM 550 C C . GLU A 1 68 ? -7.787 0.179 24.625 1.00 93.25 68 GLU A C 1
ATOM 552 O O . GLU A 1 68 ? -8.811 0.751 24.245 1.00 93.25 68 GLU A O 1
ATOM 557 N N . TYR A 1 69 ? -7.288 -0.871 23.973 1.00 92.75 69 TYR A N 1
ATOM 558 C CA . TYR A 1 69 ? -7.892 -1.425 22.772 1.00 92.75 69 TYR A CA 1
ATOM 559 C C . TYR A 1 69 ? -7.853 -2.951 22.784 1.00 92.75 69 TYR A C 1
ATOM 561 O O . TYR A 1 69 ? -6.946 -3.584 23.325 1.00 92.75 69 TYR A O 1
ATOM 569 N N . GLU A 1 70 ? -8.829 -3.543 22.112 1.00 93.25 70 GLU A N 1
ATOM 570 C CA . GLU A 1 70 ? -8.926 -4.969 21.855 1.00 93.25 70 GLU A CA 1
ATOM 571 C C . GLU A 1 70 ? -8.414 -5.274 20.440 1.00 93.25 70 GLU A C 1
ATOM 573 O O . GLU A 1 70 ? -8.804 -4.627 19.462 1.00 93.25 70 GLU A O 1
ATOM 578 N N . ARG A 1 71 ? -7.546 -6.285 20.310 1.00 94.19 71 ARG A N 1
ATOM 579 C CA . ARG A 1 71 ? -7.099 -6.789 19.003 1.00 94.19 71 ARG A CA 1
ATOM 580 C C . ARG A 1 71 ? -8.112 -7.796 18.469 1.00 94.19 71 ARG A C 1
ATOM 582 O O . ARG A 1 71 ? -8.212 -8.900 18.992 1.00 94.19 71 ARG A O 1
ATOM 589 N N . LYS A 1 72 ? -8.786 -7.454 17.373 1.00 93.81 72 LYS A N 1
ATOM 590 C CA . LYS A 1 72 ? -9.776 -8.309 16.691 1.00 93.81 72 LYS A CA 1
ATOM 591 C C . LYS A 1 72 ? -9.204 -9.084 15.501 1.00 93.81 72 LYS A C 1
ATOM 593 O O . LYS A 1 72 ? -9.945 -9.557 14.647 1.00 93.81 72 LYS A O 1
ATOM 598 N N . GLY A 1 73 ? -7.881 -9.221 15.452 1.00 93.44 73 GLY A N 1
ATOM 599 C CA . GLY A 1 73 ? -7.160 -9.927 14.397 1.00 93.44 73 GLY A CA 1
ATOM 600 C C . GLY A 1 73 ? -6.438 -8.989 13.432 1.00 93.44 73 GLY A C 1
ATOM 601 O O . GLY A 1 73 ? -6.170 -7.824 13.737 1.00 93.44 73 GLY A O 1
ATOM 602 N N . VAL A 1 74 ? -6.079 -9.530 12.271 1.00 92.88 74 VAL A N 1
ATOM 603 C CA . VAL A 1 74 ? -5.318 -8.842 11.224 1.00 92.88 74 VAL A CA 1
ATOM 604 C C . VAL A 1 74 ? -6.021 -9.089 9.896 1.00 92.88 74 VAL A C 1
ATOM 606 O O . VAL A 1 74 ? -6.389 -10.226 9.610 1.00 92.88 74 VAL A O 1
ATOM 609 N N . CYS A 1 75 ? -6.215 -8.041 9.100 1.00 92.56 75 CYS A N 1
ATOM 610 C CA . CYS A 1 75 ? -6.651 -8.165 7.716 1.00 92.56 75 CYS A CA 1
ATOM 611 C C . CYS A 1 75 ? -5.494 -7.864 6.762 1.00 92.56 75 CYS A C 1
ATOM 613 O O . CYS A 1 75 ? -4.622 -7.043 7.057 1.00 92.56 75 CYS A O 1
ATOM 615 N N . SER A 1 76 ? -5.500 -8.535 5.616 1.00 92.25 76 SER A N 1
ATOM 616 C CA . SER A 1 76 ? -4.648 -8.182 4.484 1.00 92.25 76 SER A CA 1
ATOM 617 C C . SER A 1 76 ? -5.404 -7.193 3.609 1.00 92.25 76 SER A C 1
ATOM 619 O O . SER A 1 76 ? -6.541 -7.458 3.227 1.00 92.25 76 SER A O 1
ATOM 621 N N . VAL A 1 77 ? -4.785 -6.054 3.330 1.00 89.69 77 VAL A N 1
ATOM 622 C CA . VAL A 1 77 ? -5.310 -5.023 2.437 1.00 89.69 77 VAL A CA 1
ATOM 623 C C . VAL A 1 77 ? -4.525 -5.097 1.140 1.00 89.69 77 VAL A C 1
ATOM 625 O O . VAL A 1 77 ? -3.301 -4.990 1.178 1.00 89.69 77 VAL A O 1
ATOM 628 N N . PHE A 1 78 ? -5.221 -5.245 0.015 1.00 89.06 78 PHE A N 1
ATOM 629 C CA . PHE A 1 78 ? -4.612 -5.235 -1.310 1.00 89.06 78 PHE A CA 1
ATOM 630 C C . PHE A 1 78 ? -5.032 -3.970 -2.056 1.00 89.06 78 PHE A C 1
ATOM 632 O O . PHE A 1 78 ? -6.218 -3.631 -2.132 1.00 89.06 78 PHE A O 1
ATOM 639 N N . VAL A 1 79 ? -4.058 -3.256 -2.615 1.00 87.81 79 VAL A N 1
ATOM 640 C CA . VAL A 1 79 ? -4.303 -2.018 -3.359 1.00 87.81 79 VAL A CA 1
ATOM 641 C C . VAL A 1 79 ? -3.654 -2.115 -4.726 1.00 87.81 79 VAL A C 1
ATOM 643 O O . VAL A 1 79 ? -2.481 -2.454 -4.840 1.00 87.81 79 VAL A O 1
ATOM 646 N N . ALA A 1 80 ? -4.417 -1.771 -5.760 1.00 89.00 80 ALA A N 1
ATOM 647 C CA . ALA A 1 80 ? -3.900 -1.508 -7.091 1.00 89.00 80 ALA A CA 1
ATOM 648 C C . ALA A 1 80 ? -4.205 -0.054 -7.482 1.00 89.00 80 ALA A C 1
ATOM 650 O O . ALA A 1 80 ? -5.282 0.485 -7.208 1.00 89.00 80 ALA A O 1
ATOM 651 N N . MET A 1 81 ? -3.241 0.617 -8.102 1.00 86.12 81 MET A N 1
ATOM 652 C CA . MET A 1 81 ? -3.377 2.012 -8.508 1.00 86.12 81 MET A CA 1
ATOM 653 C C . MET A 1 81 ? -2.634 2.268 -9.810 1.00 86.12 81 MET A C 1
ATOM 655 O O . MET A 1 81 ? -1.508 1.812 -9.994 1.00 86.12 81 MET A O 1
ATOM 659 N N . GLU A 1 82 ? -3.240 3.076 -10.674 1.00 87.56 82 GLU A N 1
ATOM 660 C CA . GLU A 1 82 ? -2.543 3.696 -11.785 1.00 87.56 82 GLU A CA 1
ATOM 661 C C . GLU A 1 82 ? -1.991 5.063 -11.336 1.00 87.56 82 GLU A C 1
ATOM 663 O O . GLU A 1 82 ? -2.774 5.942 -10.960 1.00 87.56 82 GLU A O 1
ATOM 668 N N . PRO A 1 83 ? -0.663 5.287 -11.360 1.00 80.75 83 PRO A N 1
ATOM 669 C CA . PRO A 1 83 ? -0.060 6.534 -10.883 1.00 80.75 83 PRO A CA 1
ATOM 670 C C . PRO A 1 83 ? -0.563 7.788 -11.607 1.00 80.75 83 PRO A C 1
ATOM 672 O O . PRO A 1 83 ? -0.602 8.866 -11.019 1.00 80.75 83 PRO A O 1
ATOM 675 N N . GLU A 1 84 ? -0.924 7.655 -12.885 1.00 82.12 84 GLU A N 1
ATOM 676 C CA . GLU A 1 84 ? -1.235 8.781 -13.772 1.00 82.12 84 GLU A CA 1
ATOM 677 C C . GLU A 1 84 ? -2.728 9.148 -13.790 1.00 82.12 84 GLU A C 1
ATOM 679 O O . GLU A 1 84 ? -3.065 10.280 -14.137 1.00 82.12 84 GLU A O 1
ATOM 684 N N . THR A 1 85 ? -3.625 8.239 -13.388 1.00 80.69 85 THR A N 1
ATOM 685 C CA . THR A 1 85 ? -5.088 8.439 -13.469 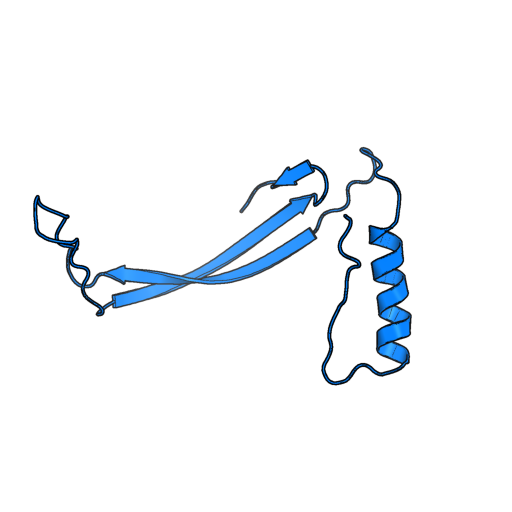1.00 80.69 85 THR 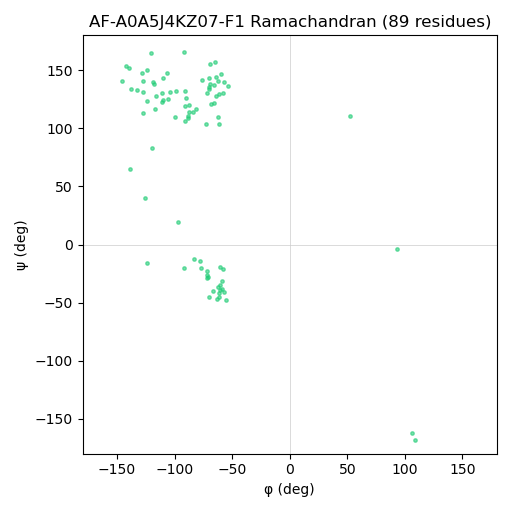A CA 1
ATOM 686 C C . THR A 1 85 ? -5.819 8.285 -12.131 1.00 80.69 85 THR A C 1
ATOM 688 O O . THR A 1 85 ? -6.943 8.774 -12.004 1.00 80.69 85 THR A O 1
ATOM 691 N N . GLY A 1 86 ? -5.196 7.688 -11.108 1.00 70.75 86 GLY A N 1
ATOM 692 C CA . GLY A 1 86 ? -5.787 7.522 -9.777 1.00 70.75 86 GLY A CA 1
ATOM 693 C C . GLY A 1 86 ? -6.172 6.073 -9.429 1.00 70.75 86 GLY A C 1
ATOM 694 O O . GLY A 1 86 ? -5.717 5.125 -10.071 1.00 70.75 86 GLY A O 1
ATOM 695 N N . PRO A 1 87 ? -6.942 5.859 -8.343 1.00 60.81 87 PRO A N 1
ATOM 696 C CA . PRO A 1 87 ? -7.090 4.537 -7.735 1.00 60.81 87 PRO A CA 1
ATOM 697 C C . PRO A 1 87 ? -7.883 3.554 -8.601 1.00 60.81 87 PRO A C 1
ATOM 699 O O . PRO A 1 87 ? -8.951 3.877 -9.123 1.00 60.81 87 PRO A O 1
ATOM 702 N N . VAL A 1 88 ? -7.397 2.310 -8.652 1.00 60.19 88 VAL A N 1
ATOM 703 C CA . VAL A 1 88 ? -8.020 1.195 -9.371 1.00 60.19 88 VAL A CA 1
ATOM 704 C C . VAL A 1 88 ? -8.358 0.097 -8.361 1.00 60.19 88 VAL A C 1
ATOM 706 O O . VAL A 1 88 ? -7.621 -0.857 -8.192 1.00 60.19 88 VAL A O 1
ATOM 709 N N . ARG A 1 89 ? -9.505 0.252 -7.692 1.00 54.12 89 ARG A N 1
ATOM 710 C CA . ARG A 1 89 ? -10.221 -0.754 -6.876 1.00 54.12 89 ARG A CA 1
ATOM 711 C C . ARG A 1 89 ? -9.404 -1.479 -5.781 1.00 54.12 89 ARG A C 1
ATOM 713 O O . ARG A 1 89 ? -8.616 -2.376 -6.048 1.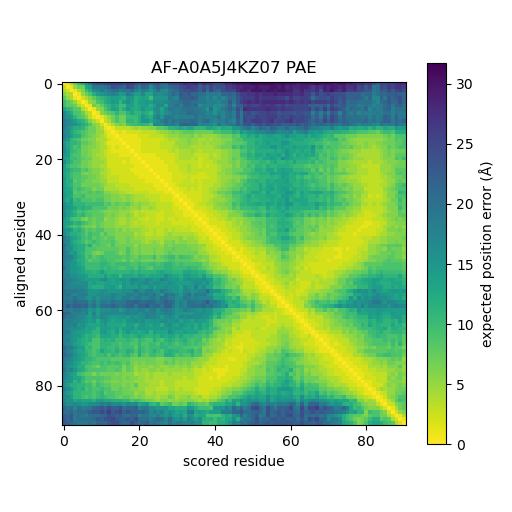00 54.12 89 ARG A O 1
ATOM 720 N N . CYS A 1 90 ? -9.720 -1.178 -4.523 1.00 45.44 90 CYS A N 1
ATOM 721 C CA . CYS A 1 90 ? -9.288 -1.975 -3.371 1.00 45.44 90 CYS A CA 1
ATOM 722 C C . CYS A 1 90 ? -10.122 -3.266 -3.263 1.00 45.44 90 CYS A C 1
ATOM 724 O O . CYS A 1 90 ? -11.337 -3.220 -3.496 1.00 45.44 90 CYS A O 1
ATOM 726 N N . VAL A 1 91 ? -9.485 -4.382 -2.894 1.00 51.84 91 VAL A N 1
ATOM 727 C CA . VAL A 1 91 ? -10.137 -5.656 -2.530 1.00 51.84 91 VAL A CA 1
ATOM 728 C C . VAL A 1 91 ? -9.663 -6.085 -1.149 1.00 51.84 91 VAL A C 1
ATOM 730 O O . VAL A 1 91 ? -8.451 -5.941 -0.872 1.00 51.84 91 VAL A O 1
#